Protein AF-R0KYK9-F1 (afdb_monomer_lite)

Organism: Anas platyrhynchos (NCBI:txid8839)

pLDDT: mean 95.8, std 5.31, range [62.78, 98.38]

Radius of gyration: 15.61 Å; chains: 1; bounding box: 29×34×37 Å

Structure (mmCIF, N/CA/C/O backbone):
data_AF-R0KYK9-F1
#
_entry.id   AF-R0KYK9-F1
#
loop_
_atom_site.group_PDB
_atom_site.id
_atom_site.type_symbol
_atom_s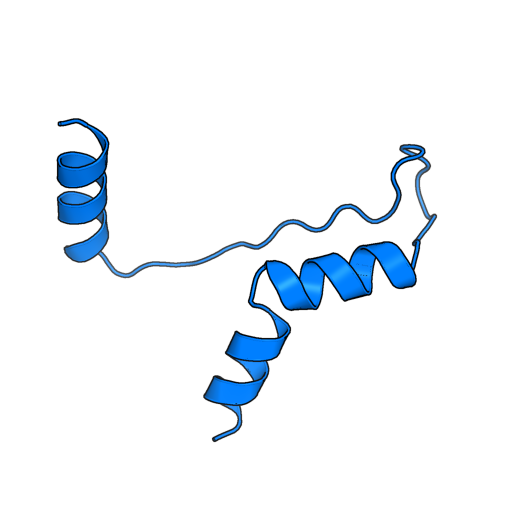ite.label_atom_id
_atom_site.label_alt_id
_atom_site.label_comp_id
_atom_site.label_asym_id
_atom_site.label_entity_id
_atom_site.label_seq_id
_atom_site.pdbx_PDB_ins_code
_atom_site.Cartn_x
_atom_site.Cartn_y
_atom_site.Cartn_z
_atom_site.occupancy
_atom_site.B_iso_or_equiv
_atom_site.auth_seq_id
_atom_site.auth_comp_id
_atom_site.auth_asym_id
_atom_site.auth_atom_id
_atom_site.pdbx_PDB_model_num
ATOM 1 N N . GLU A 1 1 ? 1.542 19.023 17.828 1.00 62.78 1 GLU A N 1
ATOM 2 C CA . GLU A 1 1 ? 0.099 19.358 17.898 1.00 62.78 1 GLU A CA 1
ATOM 3 C C . GLU A 1 1 ? -0.690 19.005 16.627 1.00 62.78 1 GLU A C 1
ATOM 5 O O . GLU A 1 1 ? -1.761 18.420 16.739 1.00 62.78 1 GLU A O 1
ATOM 10 N N . ASN A 1 2 ? -0.170 19.288 15.425 1.00 87.56 2 ASN A N 1
ATOM 11 C CA . ASN A 1 2 ? -0.936 19.148 14.173 1.00 87.56 2 ASN A CA 1
ATOM 12 C C . ASN A 1 2 ? -1.349 17.709 13.808 1.00 87.56 2 ASN A C 1
ATOM 14 O O . ASN A 1 2 ? -2.475 17.508 13.358 1.00 87.56 2 ASN A O 1
ATOM 18 N N . LEU A 1 3 ? -0.497 16.702 14.047 1.00 95.00 3 LEU A N 1
ATOM 19 C CA . LEU A 1 3 ? -0.840 15.303 13.747 1.00 95.00 3 LEU A CA 1
ATOM 20 C C . LEU A 1 3 ? -2.034 14.813 14.581 1.00 95.00 3 LEU A C 1
ATOM 22 O O . LEU A 1 3 ? -2.944 14.191 14.046 1.00 95.00 3 LEU A O 1
ATOM 26 N N . ASN A 1 4 ? -2.069 15.141 15.876 1.00 95.50 4 ASN A N 1
ATOM 27 C CA . ASN A 1 4 ? -3.157 14.721 16.764 1.00 95.50 4 ASN A CA 1
ATOM 28 C C . ASN A 1 4 ? -4.497 15.339 16.345 1.00 95.50 4 ASN A C 1
ATOM 30 O O . ASN A 1 4 ? -5.508 14.641 16.344 1.00 95.50 4 ASN A O 1
ATOM 34 N N . LYS A 1 5 ? -4.496 16.615 15.931 1.00 95.75 5 LYS A N 1
ATOM 35 C CA . LYS A 1 5 ? -5.690 17.297 15.404 1.00 95.75 5 LYS A CA 1
ATOM 36 C C . LYS A 1 5 ? -6.179 16.650 14.102 1.00 95.75 5 LYS A C 1
ATOM 38 O O . LYS A 1 5 ? -7.363 16.358 13.979 1.00 95.75 5 LYS A O 1
ATOM 43 N N . LEU A 1 6 ? -5.272 16.343 13.170 1.00 95.62 6 LEU A N 1
ATOM 44 C CA . LEU A 1 6 ? -5.612 15.628 11.934 1.00 95.62 6 LEU A CA 1
ATOM 45 C C . LEU A 1 6 ? -6.222 14.249 12.223 1.00 95.62 6 LEU A C 1
ATOM 47 O O . LEU A 1 6 ? -7.269 13.910 11.679 1.00 95.62 6 LEU A O 1
ATOM 51 N N . MET A 1 7 ? -5.595 13.466 13.103 1.00 97.19 7 MET A N 1
ATOM 52 C CA . MET A 1 7 ? -6.080 12.129 13.448 1.00 97.19 7 MET A CA 1
ATOM 53 C C . MET A 1 7 ? -7.424 12.164 14.178 1.00 97.19 7 MET A C 1
ATOM 55 O O . MET A 1 7 ? -8.225 11.253 13.991 1.00 97.19 7 MET A O 1
ATOM 59 N N . ALA A 1 8 ? -7.695 13.193 14.987 1.00 96.19 8 ALA A N 1
ATOM 60 C CA . ALA A 1 8 ? -9.008 13.383 15.600 1.00 96.19 8 ALA A CA 1
ATOM 61 C C . ALA A 1 8 ? -10.093 13.597 14.533 1.00 96.19 8 ALA A C 1
ATOM 63 O O . ALA A 1 8 ? -11.119 12.928 14.582 1.00 96.19 8 ALA A O 1
ATOM 64 N N . ASN A 1 9 ? -9.829 14.436 13.528 1.00 94.56 9 ASN A N 1
ATOM 65 C CA . ASN A 1 9 ? -10.765 14.674 12.425 1.00 94.56 9 ASN A CA 1
ATOM 66 C C . ASN A 1 9 ? -10.971 13.429 11.548 1.00 94.56 9 ASN A C 1
ATOM 68 O O . ASN A 1 9 ? -12.088 13.132 11.151 1.00 94.56 9 ASN A O 1
ATOM 72 N N . LEU A 1 10 ? -9.917 12.664 11.257 1.00 96.50 10 LEU A N 1
ATOM 73 C CA . LEU A 1 10 ? -10.045 11.434 10.462 1.00 96.50 10 LEU A CA 1
ATOM 74 C C . LEU A 1 10 ? -10.848 10.339 11.182 1.00 96.50 10 LEU A C 1
ATOM 76 O O . LEU A 1 10 ? -11.455 9.500 10.528 1.00 96.50 10 LEU A O 1
ATOM 80 N N . LYS A 1 11 ? -10.869 10.341 12.521 1.00 96.19 11 LYS A N 1
ATOM 81 C CA . LYS A 1 11 ? -11.654 9.386 13.319 1.00 96.19 11 LYS A CA 1
ATOM 82 C C . LYS A 1 11 ? -13.158 9.674 13.309 1.00 96.19 11 LYS A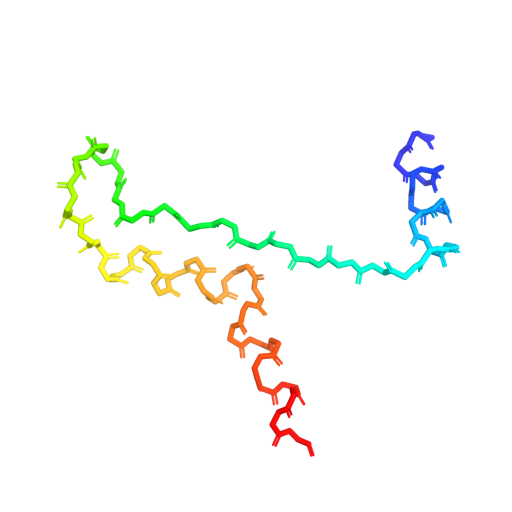 C 1
ATOM 84 O O . LYS A 1 11 ? -13.918 8.787 13.682 1.00 96.19 11 LYS A O 1
ATOM 89 N N . THR A 1 12 ? -13.591 10.877 12.925 1.00 97.38 12 THR A N 1
ATOM 90 C CA . THR A 1 12 ? -15.019 11.240 12.872 1.00 97.38 12 THR A CA 1
ATOM 91 C C . THR A 1 12 ? -15.664 10.966 11.513 1.00 97.38 12 THR A C 1
ATOM 93 O O . THR A 1 12 ? -16.862 11.187 11.355 1.00 97.38 12 THR A O 1
ATOM 96 N N . THR A 1 13 ? -14.900 10.481 10.530 1.00 96.94 13 THR A N 1
ATOM 97 C CA . THR A 1 13 ? -15.377 10.197 9.172 1.00 96.94 13 THR A CA 1
ATOM 98 C C . THR A 1 13 ? -15.359 8.697 8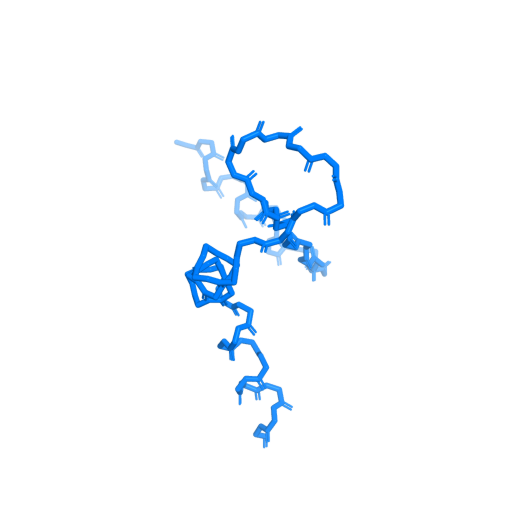.868 1.00 96.94 13 THR A C 1
ATOM 100 O O . THR A 1 13 ? -14.851 7.891 9.647 1.00 96.94 13 THR A O 1
ATOM 103 N N . HIS A 1 14 ? -15.919 8.310 7.718 1.00 96.81 14 HIS A N 1
ATOM 104 C CA . HIS A 1 14 ? -15.752 6.967 7.167 1.00 96.81 14 HIS A CA 1
ATOM 105 C C . HIS A 1 14 ? -14.512 6.941 6.253 1.00 96.81 14 HIS A C 1
ATOM 107 O O . HIS A 1 14 ? -14.531 7.572 5.192 1.00 96.81 14 HIS A O 1
ATOM 113 N N . PRO A 1 15 ? -13.409 6.277 6.646 1.00 95.75 15 PRO A N 1
ATOM 114 C CA . PRO A 1 15 ? -12.163 6.360 5.901 1.00 95.75 15 PRO A CA 1
ATOM 115 C C . PRO A 1 15 ? -12.179 5.461 4.660 1.00 95.75 15 PRO A C 1
ATOM 117 O O . PRO A 1 15 ? -12.525 4.284 4.725 1.00 95.75 15 PRO A O 1
ATOM 120 N N . HIS A 1 16 ? -11.690 6.000 3.545 1.00 95.56 16 HIS A N 1
ATOM 121 C CA . HIS A 1 16 ? -11.376 5.243 2.336 1.00 95.56 16 HIS A CA 1
ATOM 122 C C . HIS A 1 16 ? -9.873 5.326 2.069 1.00 95.56 16 HIS A C 1
ATOM 124 O O . HIS A 1 16 ? -9.294 6.413 2.075 1.00 95.56 16 HIS A O 1
ATOM 130 N N . PHE A 1 17 ? -9.230 4.184 1.832 1.00 94.88 17 PHE A N 1
ATOM 131 C CA . PHE A 1 17 ? -7.781 4.110 1.645 1.00 94.88 17 PHE A CA 1
ATOM 132 C C . PHE A 1 17 ? -7.438 3.785 0.191 1.00 94.88 17 PHE A C 1
ATOM 134 O O . PHE A 1 17 ? -7.858 2.756 -0.332 1.00 94.88 17 PHE A O 1
ATOM 141 N N . VAL A 1 18 ? -6.616 4.627 -0.438 1.00 96.38 18 VAL A N 1
ATOM 142 C CA . VAL A 1 18 ? -6.032 4.382 -1.765 1.00 96.38 18 VAL A CA 1
ATOM 143 C C . VAL A 1 18 ? -4.531 4.160 -1.598 1.00 96.38 18 VAL A C 1
ATOM 145 O O . VAL A 1 18 ? -3.844 4.966 -0.968 1.00 96.38 18 VAL A O 1
ATOM 148 N N . ARG A 1 19 ? -4.011 3.048 -2.131 1.00 97.12 19 ARG A N 1
ATOM 149 C CA . ARG A 1 19 ? -2.577 2.719 -2.115 1.00 97.12 19 ARG A CA 1
ATOM 150 C C . ARG A 1 19 ? -2.026 2.792 -3.532 1.00 97.12 19 ARG A C 1
ATOM 152 O O . ARG A 1 19 ? -2.324 1.932 -4.353 1.00 97.12 19 ARG A O 1
ATOM 159 N N . CYS A 1 20 ? -1.220 3.809 -3.810 1.00 97.44 20 CYS A N 1
ATOM 160 C CA . CYS A 1 20 ? -0.496 3.909 -5.072 1.00 97.44 20 CYS A CA 1
ATOM 161 C C . CYS A 1 20 ? 0.688 2.931 -5.083 1.00 97.44 20 CYS A C 1
ATOM 163 O O . CYS A 1 20 ? 1.311 2.700 -4.045 1.00 97.44 20 CYS A O 1
ATOM 165 N N . LEU A 1 21 ? 1.001 2.382 -6.257 1.00 97.31 21 LEU A N 1
ATOM 166 C CA . LEU A 1 21 ? 2.146 1.500 -6.475 1.00 97.31 21 LEU A CA 1
ATOM 167 C C . LEU A 1 21 ? 3.036 2.086 -7.564 1.00 97.31 21 LEU A C 1
ATOM 169 O O . LEU A 1 21 ? 2.550 2.522 -8.607 1.00 97.31 21 LEU A O 1
ATOM 173 N N . ILE A 1 22 ? 4.340 2.070 -7.319 1.00 97.69 22 ILE A N 1
ATOM 174 C CA . ILE A 1 22 ? 5.351 2.405 -8.314 1.00 97.69 22 ILE A CA 1
ATOM 175 C C . ILE A 1 22 ? 5.664 1.123 -9.090 1.00 97.69 22 ILE A C 1
ATOM 177 O O . ILE A 1 22 ? 6.113 0.154 -8.473 1.00 97.69 22 ILE A O 1
ATOM 181 N N . PRO A 1 23 ? 5.424 1.077 -10.412 1.00 97.94 23 PRO A N 1
ATOM 182 C CA . PRO A 1 23 ? 5.655 -0.132 -11.190 1.00 97.94 23 PRO A CA 1
ATOM 183 C C . PRO A 1 23 ? 7.146 -0.370 -11.454 1.00 97.94 23 PRO A C 1
ATOM 185 O O . PRO A 1 23 ? 7.549 -1.516 -11.565 1.00 97.94 23 PRO A O 1
ATOM 188 N N . ASN A 1 24 ? 7.969 0.681 -11.536 1.00 97.94 24 ASN A N 1
ATOM 189 C CA . ASN A 1 24 ? 9.426 0.609 -11.676 1.00 97.94 24 ASN A CA 1
ATOM 190 C C . ASN A 1 24 ? 10.075 1.943 -11.253 1.00 97.94 24 ASN A C 1
ATOM 192 O O . ASN A 1 24 ? 9.440 2.995 -11.336 1.00 97.94 24 ASN A O 1
ATOM 196 N N . GLU A 1 25 ? 11.346 1.923 -10.842 1.00 97.75 25 GLU A N 1
ATOM 197 C CA . GLU A 1 25 ? 12.081 3.140 -10.437 1.00 97.75 25 GLU A CA 1
ATOM 198 C C . GLU A 1 25 ? 12.677 3.922 -11.619 1.00 97.75 25 GLU A C 1
ATOM 200 O O . GLU A 1 25 ? 13.001 5.104 -11.494 1.00 97.75 25 GLU A O 1
ATOM 205 N N . ARG A 1 26 ? 12.778 3.284 -12.791 1.00 97.38 26 ARG A N 1
ATOM 206 C CA . ARG A 1 26 ? 13.336 3.875 -14.020 1.00 97.38 26 ARG A CA 1
ATOM 207 C C . ARG A 1 26 ? 12.391 4.866 -14.704 1.00 97.38 26 ARG A C 1
ATOM 209 O O . ARG A 1 26 ? 12.817 5.568 -15.615 1.00 97.38 26 ARG A O 1
ATOM 216 N N . LYS A 1 27 ? 11.136 4.954 -14.249 1.00 95.81 27 LYS A N 1
ATOM 217 C CA . LYS A 1 27 ? 10.061 5.781 -14.826 1.00 95.81 27 LYS A CA 1
ATOM 218 C C . LYS A 1 27 ? 9.732 5.412 -16.276 1.00 95.81 27 LYS A C 1
ATOM 220 O O . LYS A 1 27 ? 9.310 6.260 -17.058 1.00 95.81 27 LYS A O 1
ATOM 225 N N . GLU A 1 28 ? 9.908 4.144 -16.630 1.00 97.69 28 GLU A N 1
ATOM 226 C CA . GLU A 1 28 ? 9.616 3.643 -17.971 1.00 97.69 28 GLU A CA 1
ATOM 227 C C . GLU A 1 28 ? 8.153 3.187 -18.062 1.00 97.69 28 GLU A C 1
ATOM 229 O O . GLU A 1 28 ? 7.689 2.426 -17.204 1.00 97.69 28 GLU A O 1
ATOM 234 N N . PRO A 1 29 ? 7.393 3.632 -19.077 1.00 97.44 29 PRO A N 1
ATOM 235 C CA . PRO A 1 29 ? 6.025 3.167 -19.268 1.00 97.44 29 PRO A CA 1
ATOM 236 C C . PRO A 1 29 ? 6.009 1.678 -19.645 1.00 97.44 29 PRO A C 1
ATOM 238 O O . PRO A 1 29 ? 6.897 1.190 -20.336 1.00 97.44 29 PRO A O 1
ATOM 241 N N . GLY A 1 30 ? 4.986 0.945 -19.196 1.00 96.69 30 GLY A N 1
ATOM 242 C CA . GLY A 1 30 ? 4.789 -0.471 -19.544 1.00 96.69 30 GLY A CA 1
ATOM 243 C C . GLY A 1 30 ? 5.733 -1.468 -18.857 1.00 96.69 30 GLY A C 1
ATOM 244 O O . GLY A 1 30 ? 5.559 -2.671 -19.032 1.00 96.69 30 GLY A O 1
ATOM 245 N N . VAL A 1 31 ? 6.694 -1.003 -18.053 1.00 97.75 31 VAL A N 1
ATOM 246 C CA . VAL A 1 31 ? 7.627 -1.866 -17.312 1.00 97.75 31 VAL A CA 1
ATOM 247 C C . VAL A 1 31 ? 7.128 -2.088 -15.886 1.00 97.75 31 VAL A C 1
ATOM 249 O O . VAL A 1 31 ? 6.803 -1.130 -15.183 1.00 97.75 31 VAL A O 1
ATOM 252 N N . MET A 1 32 ? 7.112 -3.344 -15.438 1.00 97.44 32 MET A N 1
ATOM 253 C CA . MET A 1 32 ? 6.766 -3.723 -14.068 1.00 97.44 32 MET A CA 1
ATOM 254 C C . MET A 1 32 ? 7.902 -4.525 -13.426 1.00 97.44 32 MET A C 1
ATOM 256 O O . MET A 1 32 ? 8.308 -5.566 -13.934 1.00 97.44 32 MET A O 1
ATOM 260 N N . ASP A 1 33 ? 8.395 -4.032 -12.296 1.00 98.31 33 ASP A N 1
ATOM 261 C CA . ASP A 1 33 ? 9.373 -4.683 -11.435 1.00 98.31 33 ASP A CA 1
ATOM 262 C C . ASP A 1 33 ? 8.632 -5.450 -10.330 1.00 98.31 33 ASP A C 1
ATOM 264 O O . ASP A 1 33 ? 8.100 -4.880 -9.370 1.00 98.31 33 ASP A O 1
ATOM 268 N N . ASN A 1 34 ? 8.564 -6.771 -10.493 1.00 98.00 34 ASN A N 1
ATOM 269 C CA . ASN A 1 34 ? 7.823 -7.641 -9.586 1.00 98.00 34 ASN A CA 1
ATOM 270 C C . ASN A 1 34 ? 8.379 -7.620 -8.148 1.00 98.00 34 ASN A C 1
ATOM 272 O O . ASN A 1 34 ? 7.572 -7.465 -7.227 1.00 98.00 34 ASN A O 1
ATOM 276 N N . PRO A 1 35 ? 9.700 -7.759 -7.900 1.00 98.31 35 PRO A N 1
ATOM 277 C CA . PRO A 1 35 ? 10.269 -7.583 -6.562 1.00 98.31 35 PRO A CA 1
ATOM 278 C C . PRO A 1 35 ? 9.860 -6.269 -5.881 1.00 98.31 35 PRO A C 1
ATOM 280 O O . PRO A 1 35 ? 9.418 -6.292 -4.726 1.00 98.31 35 PRO A O 1
ATOM 283 N N . LEU A 1 36 ? 9.937 -5.144 -6.598 1.00 98.25 36 LEU A N 1
ATOM 284 C CA . LEU A 1 36 ? 9.559 -3.826 -6.084 1.00 98.25 36 LEU A CA 1
ATOM 285 C C . LEU A 1 36 ? 8.067 -3.756 -5.728 1.00 98.25 36 LEU A C 1
ATOM 287 O O . LEU A 1 36 ? 7.693 -3.294 -4.644 1.00 98.25 36 LEU A O 1
ATOM 291 N N . VAL A 1 37 ? 7.193 -4.211 -6.627 1.00 98.25 37 VAL A N 1
ATOM 292 C CA . VAL A 1 37 ? 5.741 -4.216 -6.396 1.00 98.25 37 VAL A CA 1
ATOM 293 C C . VAL A 1 37 ? 5.382 -5.141 -5.231 1.00 98.25 37 VAL A C 1
ATOM 295 O O . VAL A 1 37 ? 4.603 -4.756 -4.359 1.00 98.25 37 VAL A O 1
ATOM 298 N N . MET A 1 38 ? 5.996 -6.322 -5.138 1.00 98.38 38 MET A N 1
ATOM 299 C CA . MET A 1 38 ? 5.771 -7.254 -4.029 1.00 98.38 38 MET A CA 1
ATOM 300 C C . MET A 1 38 ? 6.193 -6.678 -2.676 1.00 98.38 38 MET A C 1
ATOM 302 O O . MET A 1 38 ? 5.488 -6.877 -1.683 1.00 98.38 38 MET A O 1
ATOM 306 N N . HIS A 1 39 ? 7.308 -5.947 -2.623 1.00 98.25 39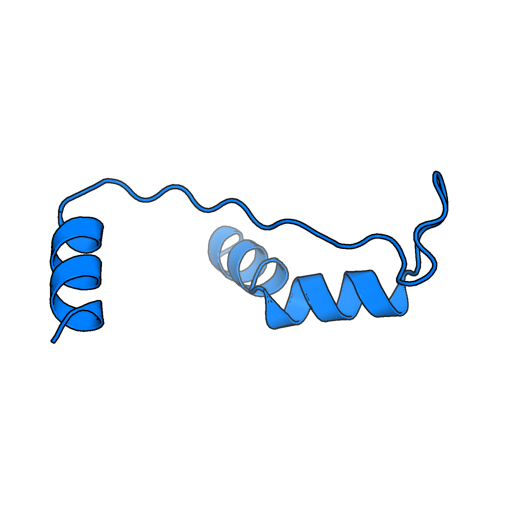 HIS A N 1
ATOM 307 C CA . HIS A 1 39 ? 7.721 -5.230 -1.420 1.00 98.25 39 HIS A CA 1
ATOM 308 C C . HIS A 1 39 ? 6.679 -4.175 -1.015 1.00 98.25 39 HIS A C 1
ATOM 310 O O . HIS A 1 39 ? 6.234 -4.158 0.134 1.00 98.25 39 HIS A O 1
ATOM 316 N N . GLN A 1 40 ? 6.211 -3.356 -1.963 1.00 98.38 40 GLN A N 1
ATOM 317 C CA . GLN A 1 40 ? 5.178 -2.348 -1.699 1.00 98.38 40 GLN A CA 1
ATOM 318 C C . GLN A 1 40 ? 3.866 -2.974 -1.212 1.00 98.38 40 GLN A C 1
ATOM 320 O O . GLN A 1 40 ? 3.275 -2.481 -0.257 1.00 98.38 40 GLN A O 1
ATOM 325 N N . LEU A 1 41 ? 3.418 -4.084 -1.804 1.00 98.25 41 LEU A N 1
ATOM 326 C CA . LEU A 1 41 ? 2.194 -4.778 -1.385 1.00 98.25 41 LEU A CA 1
ATOM 327 C C . LEU A 1 41 ? 2.264 -5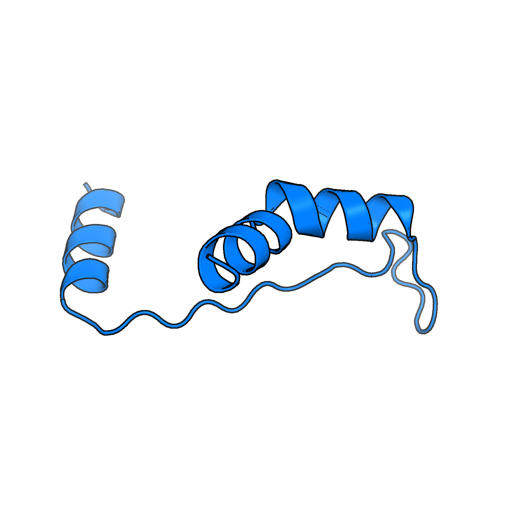.286 0.067 1.00 98.25 41 LEU A C 1
ATOM 329 O O . LEU A 1 41 ? 1.250 -5.276 0.772 1.00 98.25 41 LEU A O 1
ATOM 333 N N . ARG A 1 42 ? 3.450 -5.705 0.526 1.00 97.38 42 ARG A N 1
ATOM 334 C CA . ARG A 1 42 ? 3.697 -6.109 1.920 1.00 97.38 42 ARG A CA 1
ATOM 335 C C . ARG A 1 42 ? 3.724 -4.895 2.848 1.00 97.38 42 ARG A C 1
ATOM 337 O O . ARG A 1 42 ? 2.935 -4.833 3.787 1.00 97.38 42 ARG A O 1
ATOM 344 N N . CYS A 1 43 ? 4.580 -3.916 2.561 1.00 97.06 43 CYS A N 1
ATOM 345 C CA . CYS A 1 43 ? 4.833 -2.782 3.454 1.00 97.06 43 CYS A CA 1
ATOM 346 C C . CYS A 1 43 ? 3.678 -1.767 3.497 1.00 97.06 43 CYS A C 1
ATOM 348 O O . CYS A 1 43 ? 3.434 -1.169 4.541 1.00 97.06 43 CYS A O 1
ATOM 350 N N . ASN A 1 44 ? 2.903 -1.621 2.415 1.00 96.88 44 ASN A N 1
ATOM 351 C CA . ASN A 1 44 ? 1.709 -0.763 2.388 1.00 96.88 44 ASN A CA 1
ATOM 352 C C . ASN A 1 44 ? 0.473 -1.422 3.028 1.00 96.88 44 ASN A C 1
ATOM 354 O O . ASN A 1 44 ? -0.614 -0.836 3.011 1.00 96.88 44 ASN A O 1
ATOM 358 N N . GLY A 1 45 ? 0.615 -2.640 3.565 1.00 95.50 45 GLY A N 1
ATOM 359 C CA . GLY A 1 45 ? -0.460 -3.369 4.234 1.00 95.50 45 GLY A CA 1
ATOM 360 C C . GLY A 1 45 ? -1.541 -3.901 3.291 1.00 95.50 45 GLY A C 1
ATOM 361 O O . GLY A 1 45 ? -2.611 -4.272 3.762 1.00 95.50 45 GLY A O 1
ATOM 362 N N . VAL A 1 46 ? -1.297 -3.958 1.975 1.00 97.56 46 VAL A N 1
ATOM 363 C CA . VAL A 1 46 ? -2.281 -4.470 1.003 1.00 97.56 46 VAL A CA 1
ATOM 364 C C . VAL A 1 46 ? -2.505 -5.966 1.215 1.00 97.56 46 VAL A C 1
ATOM 366 O O . VAL A 1 46 ? -3.645 -6.404 1.354 1.00 97.56 46 VAL A O 1
ATOM 369 N N . LEU A 1 47 ? -1.424 -6.750 1.309 1.00 97.69 47 LEU A N 1
ATOM 370 C CA . LEU A 1 47 ? -1.536 -8.191 1.570 1.00 97.69 47 LEU A CA 1
ATOM 371 C C . LEU A 1 47 ? -2.128 -8.480 2.950 1.00 97.69 47 LEU A C 1
ATOM 373 O O . LEU A 1 47 ? -2.875 -9.442 3.114 1.00 97.69 47 LEU A O 1
ATOM 377 N N . GLU A 1 48 ? -1.830 -7.625 3.924 1.00 97.25 48 GLU A N 1
ATOM 378 C CA . GLU A 1 48 ? -2.380 -7.730 5.270 1.00 97.25 48 GLU A CA 1
ATOM 379 C C . GLU A 1 48 ? -3.884 -7.430 5.298 1.00 97.25 48 GLU A C 1
ATOM 381 O O . GLU A 1 48 ? -4.652 -8.181 5.897 1.00 97.25 48 GLU A O 1
ATOM 386 N N . GLY A 1 49 ? -4.326 -6.398 4.575 1.00 96.31 49 GLY A N 1
ATOM 387 C CA . GLY A 1 49 ? -5.742 -6.096 4.387 1.00 96.31 49 GLY A CA 1
ATOM 388 C C . GLY A 1 49 ? -6.491 -7.266 3.750 1.00 96.31 49 GLY A C 1
ATOM 389 O O . GLY A 1 49 ? -7.503 -7.705 4.286 1.00 96.31 49 GLY A O 1
ATOM 390 N N . ILE A 1 50 ? -5.946 -7.854 2.677 1.00 96.56 50 ILE A N 1
ATOM 391 C CA . ILE A 1 50 ? -6.519 -9.056 2.046 1.00 96.56 50 ILE A CA 1
ATOM 392 C C . ILE A 1 50 ? -6.600 -10.216 3.047 1.00 96.56 50 ILE A C 1
ATOM 394 O O . ILE A 1 50 ? -7.615 -10.910 3.102 1.00 96.56 50 ILE A O 1
ATOM 398 N N . ARG A 1 51 ? -5.550 -10.441 3.847 1.00 97.12 51 ARG A N 1
ATOM 399 C CA . ARG A 1 51 ? -5.523 -11.506 4.859 1.00 97.12 51 ARG A CA 1
ATOM 400 C C . ARG A 1 51 ? -6.625 -11.331 5.904 1.00 97.12 51 ARG A C 1
ATOM 402 O O . ARG A 1 51 ? -7.223 -12.326 6.298 1.00 97.12 51 ARG A O 1
ATOM 409 N N . ILE A 1 52 ? -6.883 -10.101 6.347 1.00 96.38 52 ILE A N 1
ATOM 410 C CA . ILE A 1 52 ? -7.946 -9.782 7.309 1.00 96.38 52 ILE A CA 1
ATOM 411 C C . ILE A 1 52 ? -9.327 -9.960 6.669 1.00 96.38 52 ILE A C 1
ATOM 413 O O . ILE A 1 52 ? -10.174 -10.603 7.271 1.00 96.38 52 ILE A O 1
ATOM 417 N N . CYS A 1 53 ? -9.542 -9.467 5.446 1.00 96.00 53 CYS A N 1
ATOM 418 C CA . CYS A 1 53 ? -10.831 -9.571 4.748 1.00 96.00 53 CYS A CA 1
ATOM 419 C C . CYS A 1 53 ? -11.229 -11.004 4.362 1.00 96.00 53 CYS A C 1
ATOM 421 O O . CYS A 1 53 ? -12.382 -11.244 4.020 1.00 96.00 53 CYS A O 1
ATOM 423 N N . ARG A 1 54 ? -10.272 -11.937 4.335 1.00 93.38 54 ARG A N 1
ATOM 424 C CA . ARG A 1 54 ? -10.514 -13.354 4.025 1.00 93.38 54 ARG A CA 1
ATOM 425 C C . ARG A 1 54 ? -10.772 -14.218 5.263 1.00 93.38 54 ARG A C 1
ATOM 427 O O . ARG A 1 54 ? -10.967 -15.420 5.098 1.00 93.38 54 ARG A O 1
ATOM 434 N N . LYS A 1 55 ? -10.706 -13.641 6.463 1.00 79.50 55 LYS A N 1
ATOM 435 C CA . LYS A 1 55 ? -11.1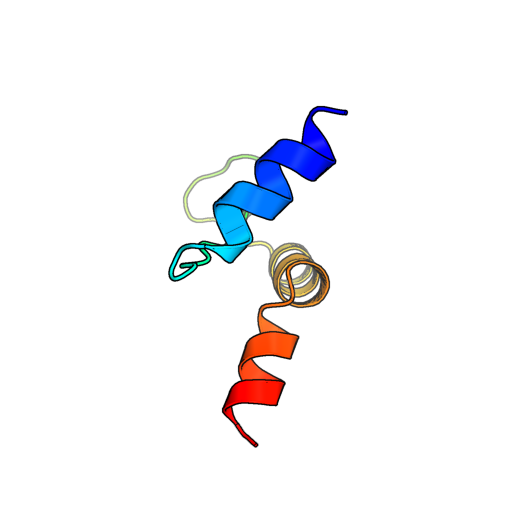65 -14.275 7.703 1.00 79.50 55 LYS A CA 1
ATOM 436 C C . LYS A 1 55 ? -12.631 -13.949 7.931 1.00 79.50 55 LYS A C 1
ATOM 438 O O . LYS A 1 55 ? -13.320 -14.851 8.444 1.00 79.50 55 LYS A O 1
#

Sequence (55 aa):
ENLNKLMANLKTTHPHFVRCLIPNERKEPGVMDNPLVMHQLRCNGVLEGIRICRK

Foldseek 3Di:
DVVVVVVVVVVVDDDDDDQDADQDPVPDPPHGDPVRRVVSCVVVCVVVVVVVVVD

InterPro domains:
  IPR001609 Myosin head, motor domain-like [PF00063] (1-55)
  IPR001609 Myosin head, motor domain-like [PS51456] (1-55)
  IPR027417 P-loop containing nucleoside triphosphate hydrolase [SSF52540] (1-54)
  IPR036961 Kinesin motor domain superfamily [G3DSA:3.40.850.10] (1-55)

Secondary structure (DSSP, 8-state):
-HHHHHHHHHTTS---------S-TT--TT---HHHHHHHHHHTTHHHHHHHHT-